Protein AF-A0A1G0SMD4-F1 (afdb_monomer)

Foldseek 3Di:
DDPDQDDLVNLLVCCVVQVPPPDPDPSVVNSVVCCVVDVVSVVVNVVSVVVVVCVVPPPDPPDPVVVVVVVCVVVVND

Radius of gyration: 18.73 Å; Cα contacts (8 Å, |Δi|>4): 26; chains: 1; bounding box: 47×17×47 Å

Sequence (78 aa):
MKKKLIKCSQVAKHICDNLDSQLDTARCRAIKKHIRECPNCYAYLDSVKKTVHLYRIEQTPKLPERSKRKLLAVLKMK

Mean predicted aligned error: 8.53 Å

pLDDT: mean 82.98, std 12.77, range [36.19, 95.44]

Structure (mmCIF, N/CA/C/O backbone):
data_AF-A0A1G0SMD4-F1
#
_entry.id   AF-A0A1G0SMD4-F1
#
loop_
_atom_site.group_PDB
_atom_site.id
_atom_site.type_symbol
_atom_site.label_atom_id
_atom_site.label_alt_id
_atom_site.label_comp_id
_atom_site.label_asym_id
_atom_site.label_entity_id
_atom_site.label_seq_id
_atom_site.pdbx_PDB_ins_code
_atom_site.Cartn_x
_atom_site.Cartn_y
_atom_site.Cartn_z
_atom_site.occupancy
_atom_site.B_iso_or_equiv
_atom_site.auth_seq_id
_atom_site.auth_comp_id
_atom_site.auth_asym_id
_atom_site.auth_atom_id
_atom_site.pdbx_PDB_model_num
ATOM 1 N N . MET A 1 1 ? -30.355 -4.466 12.351 1.00 36.19 1 MET A N 1
ATOM 2 C CA . MET A 1 1 ? -29.399 -4.730 11.244 1.00 36.19 1 MET A CA 1
ATOM 3 C C . MET A 1 1 ? -27.983 -4.817 11.813 1.00 36.19 1 MET A C 1
ATOM 5 O O . MET A 1 1 ? -27.503 -3.832 12.361 1.00 36.19 1 MET A O 1
ATOM 9 N N . LYS A 1 2 ? -27.325 -5.985 11.768 1.00 44.66 2 LYS A N 1
ATOM 10 C CA . LYS A 1 2 ? -25.974 -6.170 12.338 1.00 44.66 2 LYS A CA 1
ATOM 11 C C . LYS A 1 2 ? -24.946 -5.429 11.465 1.00 44.66 2 LYS A C 1
ATOM 13 O O . LYS A 1 2 ? -24.639 -5.886 10.367 1.00 44.66 2 LYS A O 1
ATOM 18 N N . LYS A 1 3 ? -24.439 -4.271 11.914 1.00 54.06 3 LYS A N 1
ATOM 19 C CA . LYS A 1 3 ? -23.350 -3.544 11.233 1.00 54.06 3 LYS A CA 1
ATOM 20 C C . LYS A 1 3 ? -22.113 -4.445 11.205 1.00 54.06 3 LYS A C 1
ATOM 22 O O . LYS A 1 3 ? -21.519 -4.718 12.243 1.00 54.06 3 LYS A O 1
ATOM 27 N N . LYS A 1 4 ? -21.743 -4.936 10.022 1.00 59.47 4 LYS A N 1
ATOM 28 C CA . LYS A 1 4 ? -20.523 -5.727 9.817 1.00 59.47 4 LYS A CA 1
ATOM 29 C C . LYS A 1 4 ? -19.321 -4.811 10.084 1.00 59.47 4 LYS A C 1
ATOM 31 O O . LYS A 1 4 ? -19.061 -3.900 9.302 1.00 59.47 4 LYS A O 1
ATOM 36 N N . LEU A 1 5 ? -18.642 -5.007 11.214 1.00 81.12 5 LEU A N 1
ATOM 37 C CA . LEU A 1 5 ? -17.460 -4.231 11.593 1.00 81.12 5 LEU A CA 1
ATOM 38 C C . LEU A 1 5 ? -16.280 -4.643 10.697 1.00 81.12 5 LEU A C 1
ATOM 40 O O . LEU A 1 5 ? -15.974 -5.832 10.593 1.00 81.12 5 LEU A O 1
ATOM 44 N N . ILE A 1 6 ? -15.636 -3.680 10.033 1.00 87.12 6 ILE A N 1
ATOM 45 C CA . ILE A 1 6 ? -14.425 -3.931 9.240 1.00 87.12 6 ILE A CA 1
ATOM 46 C C . ILE A 1 6 ? -13.264 -4.240 10.187 1.00 87.12 6 ILE A C 1
ATOM 48 O O . ILE A 1 6 ? -13.021 -3.489 11.132 1.00 87.12 6 ILE A O 1
ATOM 52 N N . LYS A 1 7 ? -12.548 -5.335 9.920 1.00 90.69 7 LYS A N 1
ATOM 53 C CA . LYS A 1 7 ? -11.364 -5.766 10.680 1.00 90.69 7 LYS A CA 1
ATOM 54 C C . LYS A 1 7 ? -10.069 -5.318 9.996 1.00 90.69 7 LYS A C 1
ATOM 56 O O . LYS A 1 7 ? -10.028 -5.233 8.768 1.00 90.69 7 LYS A O 1
ATOM 61 N N . CYS A 1 8 ? -8.987 -5.166 10.763 1.00 91.00 8 CYS A N 1
ATOM 62 C CA . CYS A 1 8 ? -7.663 -4.793 10.245 1.00 91.00 8 CYS A CA 1
ATOM 63 C C . CYS A 1 8 ? -7.176 -5.719 9.114 1.00 91.00 8 CYS A C 1
ATOM 65 O O . CYS A 1 8 ? -6.649 -5.244 8.114 1.00 91.00 8 CYS A O 1
ATOM 67 N N . SER A 1 9 ? -7.420 -7.033 9.206 1.00 86.56 9 SER A N 1
ATOM 68 C CA . SER A 1 9 ? -7.036 -7.995 8.157 1.00 86.56 9 SER A CA 1
ATOM 69 C C . SER A 1 9 ? -7.714 -7.724 6.809 1.00 86.56 9 SER A C 1
ATOM 71 O O . SER A 1 9 ? -7.125 -7.932 5.751 1.00 86.56 9 SER A O 1
ATOM 73 N N . GLN A 1 10 ? -8.946 -7.211 6.832 1.00 85.81 10 GLN A N 1
ATOM 74 C CA . GLN A 1 10 ? -9.676 -6.837 5.621 1.00 85.81 10 GLN A CA 1
ATOM 75 C C . GLN A 1 10 ? -9.152 -5.527 5.030 1.00 85.81 10 GLN A C 1
ATOM 77 O O . GLN A 1 10 ? -9.201 -5.355 3.812 1.00 85.81 10 GLN A O 1
ATOM 82 N N . VAL A 1 11 ? -8.662 -4.622 5.883 1.00 85.00 11 VAL A N 1
ATOM 83 C CA . VAL A 1 11 ? -8.010 -3.375 5.470 1.00 85.00 11 VAL A CA 1
ATOM 84 C C . VAL A 1 11 ? -6.667 -3.670 4.816 1.00 85.00 11 VAL A C 1
ATOM 86 O O . VAL A 1 11 ? -6.455 -3.229 3.692 1.00 85.00 11 VAL A O 1
ATOM 89 N N . ALA A 1 12 ? -5.815 -4.472 5.460 1.00 80.56 12 ALA A N 1
ATOM 90 C CA . ALA A 1 12 ? -4.515 -4.859 4.918 1.00 80.56 12 ALA A CA 1
ATOM 91 C C . ALA A 1 12 ? -4.657 -5.513 3.537 1.00 80.56 12 ALA A C 1
ATOM 93 O O . ALA A 1 12 ? -4.037 -5.065 2.577 1.00 80.56 12 ALA A O 1
ATOM 94 N N . LYS A 1 13 ? -5.572 -6.484 3.405 1.00 82.94 13 LYS A N 1
ATOM 95 C CA . LYS A 1 13 ? -5.868 -7.116 2.114 1.00 82.94 13 LYS A CA 1
ATOM 96 C C . LYS A 1 13 ? -6.306 -6.099 1.056 1.00 82.94 13 LYS A C 1
ATOM 98 O O . LYS A 1 13 ? -5.824 -6.135 -0.064 1.00 82.94 13 LYS A O 1
ATOM 103 N N . HIS A 1 14 ? -7.199 -5.172 1.403 1.00 82.31 14 HIS A N 1
ATOM 104 C CA . HIS A 1 14 ? -7.671 -4.179 0.440 1.00 82.31 14 HIS A CA 1
ATOM 105 C C . HIS A 1 14 ? -6.579 -3.204 -0.001 1.00 82.31 14 HIS A C 1
ATOM 107 O O . HIS A 1 14 ? -6.558 -2.852 -1.177 1.00 82.31 14 HIS A O 1
ATOM 113 N N . ILE A 1 15 ? -5.692 -2.791 0.912 1.00 81.88 15 ILE A N 1
ATOM 114 C CA . ILE A 1 15 ? -4.537 -1.946 0.588 1.00 81.88 15 ILE A CA 1
ATOM 115 C C . ILE A 1 15 ? -3.634 -2.675 -0.409 1.00 81.88 15 ILE A C 1
ATOM 117 O O . ILE A 1 15 ? -3.336 -2.101 -1.447 1.00 81.88 15 ILE A O 1
ATOM 121 N N . CYS A 1 16 ? -3.282 -3.941 -0.156 1.00 70.81 16 CYS A N 1
ATOM 122 C CA . CYS A 1 16 ? -2.469 -4.739 -1.081 1.00 70.81 16 CYS A CA 1
ATOM 123 C C . CYS A 1 16 ? -3.143 -4.922 -2.449 1.00 70.81 16 CYS A C 1
ATOM 125 O O . CYS A 1 16 ? -2.503 -4.747 -3.481 1.00 70.81 16 CYS A O 1
ATOM 127 N N . ASP A 1 17 ? -4.440 -5.235 -2.455 1.00 76.81 17 ASP A N 1
ATOM 128 C CA . ASP A 1 17 ? -5.186 -5.539 -3.679 1.00 76.81 17 ASP A CA 1
ATOM 129 C C . ASP A 1 17 ? -5.462 -4.285 -4.541 1.00 76.81 17 ASP A C 1
ATOM 131 O O . ASP A 1 17 ? -5.788 -4.417 -5.716 1.00 76.81 17 ASP A O 1
ATOM 135 N N . ASN A 1 18 ? -5.410 -3.071 -3.969 1.00 70.81 18 ASN A N 1
ATOM 136 C CA . ASN A 1 18 ? -5.907 -1.840 -4.612 1.00 70.81 18 ASN A CA 1
ATOM 137 C C . ASN A 1 18 ? -4.954 -0.649 -4.444 1.00 70.81 18 ASN A C 1
ATOM 139 O O . ASN A 1 18 ? -5.424 0.487 -4.418 1.00 70.81 18 ASN A O 1
ATOM 143 N N . LEU A 1 19 ? -3.648 -0.910 -4.308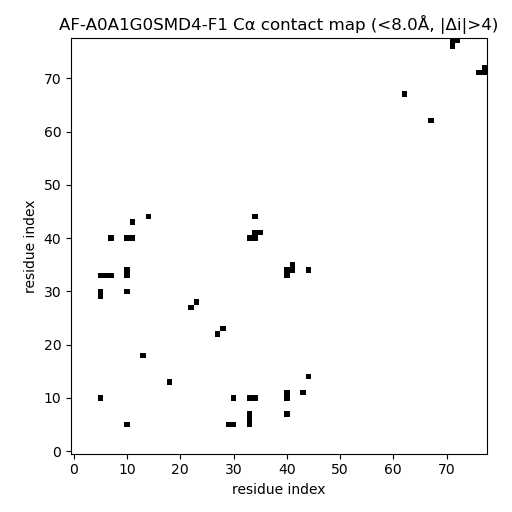 1.00 61.06 19 LEU A N 1
ATOM 144 C CA . LEU A 1 19 ? -2.558 0.032 -3.992 1.00 61.06 19 LEU A CA 1
ATOM 145 C C . LEU A 1 19 ? -2.687 1.458 -4.573 1.00 61.06 19 LEU A C 1
ATOM 147 O O . LEU A 1 19 ? -2.249 2.398 -3.921 1.00 61.06 19 LEU A O 1
ATOM 151 N N . ASP A 1 20 ? -3.317 1.633 -5.738 1.00 54.75 20 ASP A N 1
ATOM 152 C CA . ASP A 1 20 ? -3.556 2.937 -6.377 1.00 54.75 20 ASP A CA 1
ATOM 153 C C . ASP A 1 20 ? -4.967 3.093 -7.001 1.00 54.75 20 ASP A C 1
ATOM 155 O O .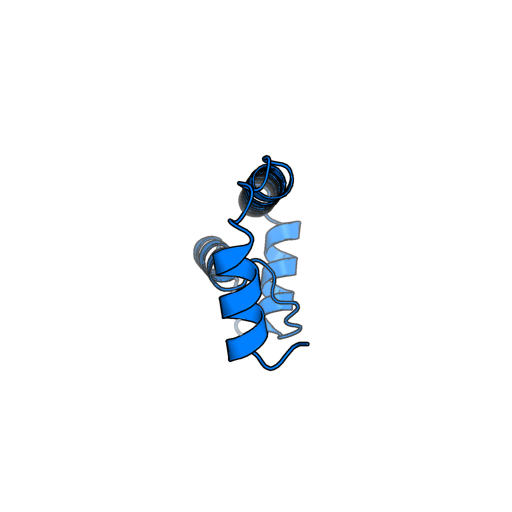 ASP A 1 20 ? -5.239 4.038 -7.744 1.00 54.75 20 ASP A O 1
ATOM 159 N N . SER A 1 21 ? -5.911 2.189 -6.725 1.00 60.41 21 SER A N 1
ATOM 160 C CA . SER A 1 21 ? -7.232 2.205 -7.370 1.00 60.41 21 SER A CA 1
ATOM 161 C C . SER A 1 21 ? -8.193 3.158 -6.649 1.00 60.41 21 SER A C 1
ATOM 163 O O . SER A 1 21 ? -8.629 2.892 -5.525 1.00 60.41 21 SER A O 1
ATOM 165 N N . GLN A 1 22 ? -8.592 4.259 -7.298 1.00 58.84 22 GLN A N 1
ATOM 166 C CA . GLN A 1 22 ? -9.666 5.126 -6.798 1.00 58.84 22 GLN A CA 1
ATOM 167 C C . GLN A 1 22 ? -11.034 4.455 -6.985 1.00 58.84 22 GLN A C 1
ATOM 169 O O . GLN A 1 22 ? -11.776 4.739 -7.919 1.00 58.84 22 GLN A O 1
ATOM 174 N N . LEU A 1 23 ? -11.371 3.539 -6.080 1.00 62.72 23 LEU A N 1
ATOM 175 C CA . LEU A 1 23 ? -12.683 2.901 -6.031 1.00 62.72 23 LEU A CA 1
ATOM 176 C C . LEU A 1 23 ? -13.553 3.586 -4.965 1.00 62.72 23 LEU A C 1
ATOM 178 O O . LEU A 1 23 ? -13.157 3.701 -3.801 1.00 62.72 23 LEU A O 1
ATOM 182 N N . ASP A 1 24 ? -14.761 4.020 -5.338 1.00 69.38 24 ASP A N 1
ATOM 183 C CA . ASP A 1 24 ? -15.764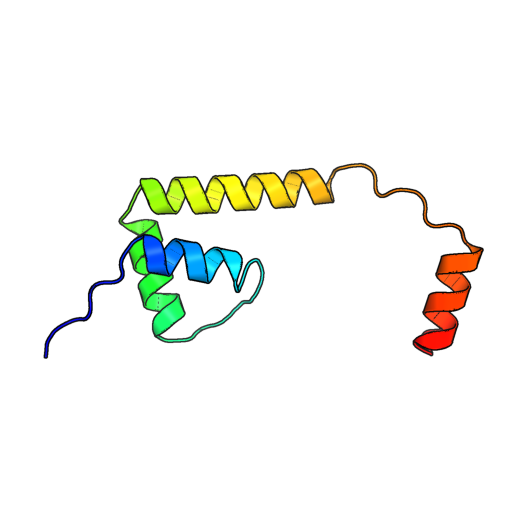 4.576 -4.410 1.00 69.38 24 ASP A CA 1
ATOM 184 C C . ASP A 1 24 ? -16.910 3.592 -4.126 1.00 69.38 24 ASP A C 1
ATOM 186 O O . ASP A 1 24 ? -18.105 3.886 -4.194 1.00 69.38 24 ASP A O 1
ATOM 190 N N . THR A 1 25 ? -16.541 2.358 -3.792 1.00 82.44 25 THR A N 1
ATOM 191 C CA . THR A 1 25 ? -17.520 1.362 -3.346 1.00 82.44 25 THR A CA 1
ATOM 192 C C . THR A 1 25 ? -17.870 1.564 -1.867 1.00 82.44 25 THR A C 1
ATOM 194 O O . THR A 1 25 ? -17.083 2.099 -1.080 1.00 82.44 25 THR A O 1
ATOM 197 N N . ALA A 1 26 ? -19.032 1.059 -1.433 1.00 82.06 26 ALA A N 1
ATOM 198 C CA . ALA A 1 26 ? -19.416 1.060 -0.014 1.00 82.06 26 ALA A CA 1
ATOM 199 C C . ALA A 1 26 ? -18.353 0.395 0.886 1.00 82.06 26 ALA A C 1
ATOM 201 O O . ALA A 1 26 ? -18.122 0.822 2.020 1.00 82.06 26 ALA A O 1
ATOM 202 N N . ARG A 1 27 ? -17.652 -0.613 0.353 1.00 82.69 27 ARG A N 1
ATOM 203 C CA . ARG A 1 27 ? -16.530 -1.280 1.017 1.00 82.69 27 ARG A CA 1
ATOM 204 C C . ARG A 1 27 ? -15.335 -0.341 1.187 1.00 82.69 27 ARG A C 1
ATOM 206 O O . ARG A 1 27 ? -14.796 -0.261 2.289 1.00 82.69 27 ARG A O 1
ATOM 213 N N . CYS A 1 28 ? -14.964 0.406 0.148 1.00 82.38 28 CYS A N 1
ATOM 214 C CA . CYS A 1 28 ? -13.888 1.397 0.220 1.00 82.38 28 CYS A CA 1
ATOM 215 C C . CYS A 1 28 ? -14.193 2.481 1.261 1.00 82.38 28 CYS A C 1
ATOM 217 O O . CYS A 1 28 ? -13.317 2.825 2.052 1.00 82.38 28 CYS A O 1
ATOM 219 N N . ARG A 1 29 ? -15.440 2.967 1.346 1.00 85.00 29 ARG A N 1
ATOM 220 C CA . ARG A 1 29 ? -15.848 3.932 2.387 1.00 85.00 29 ARG A CA 1
ATOM 221 C C . ARG A 1 29 ? -15.704 3.370 3.802 1.00 85.00 29 ARG A C 1
ATOM 223 O O . ARG A 1 29 ? -15.171 4.054 4.676 1.00 85.00 29 ARG A O 1
ATOM 230 N N . ALA A 1 30 ? -16.123 2.125 4.029 1.00 88.31 30 ALA A N 1
ATOM 231 C CA . ALA A 1 30 ? -15.989 1.469 5.331 1.00 88.31 30 ALA A CA 1
ATOM 232 C C . ALA A 1 30 ? -14.516 1.252 5.729 1.00 88.31 30 ALA A C 1
ATOM 234 O O . ALA A 1 30 ? -14.154 1.429 6.891 1.00 88.31 30 ALA A O 1
ATOM 235 N N . ILE A 1 31 ? -13.653 0.937 4.762 1.00 88.25 31 ILE A N 1
ATOM 236 C CA . ILE A 1 31 ? -12.210 0.785 4.982 1.00 88.25 31 ILE A CA 1
ATOM 237 C C . ILE A 1 31 ? -11.548 2.137 5.264 1.00 88.25 31 ILE A C 1
ATOM 239 O O . ILE A 1 31 ? -10.832 2.262 6.253 1.00 88.25 31 ILE A O 1
ATOM 243 N N . LYS A 1 32 ? -11.855 3.180 4.479 1.00 86.50 32 LYS A N 1
ATOM 244 C CA . LYS A 1 32 ? -11.401 4.560 4.742 1.00 86.50 32 LYS A CA 1
ATOM 245 C C . LYS A 1 32 ? -11.834 5.048 6.126 1.00 86.50 32 LYS A C 1
ATOM 247 O O . LYS A 1 32 ? -11.108 5.797 6.772 1.00 86.50 32 LYS A O 1
ATOM 252 N N . LYS A 1 33 ? -13.023 4.649 6.590 1.00 90.12 33 LYS A N 1
ATOM 253 C CA . LYS A 1 33 ? -13.468 4.923 7.960 1.00 90.12 33 LYS A CA 1
ATOM 254 C C . LYS A 1 33 ? -12.586 4.201 8.985 1.00 90.12 33 LYS A C 1
ATOM 256 O O . LYS A 1 33 ? -12.035 4.865 9.850 1.00 90.12 33 LYS A O 1
ATOM 261 N N . HIS A 1 34 ? -12.382 2.891 8.837 1.00 92.31 34 HIS A N 1
ATOM 262 C CA . HIS A 1 34 ? -11.540 2.116 9.753 1.00 92.31 34 HIS A CA 1
ATOM 263 C C . HIS A 1 34 ? -10.108 2.663 9.843 1.00 92.31 34 HIS A C 1
ATOM 265 O O . HIS A 1 34 ? -9.573 2.785 10.935 1.00 92.31 34 HIS A O 1
ATOM 271 N N . ILE A 1 35 ? -9.492 3.027 8.716 1.00 90.88 35 ILE A N 1
ATOM 272 C CA . ILE A 1 35 ? -8.129 3.584 8.696 1.00 90.88 35 ILE A CA 1
ATOM 273 C C . ILE A 1 35 ? -8.047 4.889 9.500 1.00 90.88 35 ILE A C 1
ATOM 275 O O . ILE A 1 35 ? -7.066 5.098 10.201 1.00 90.88 35 ILE A O 1
ATOM 279 N N . ARG A 1 36 ? -9.078 5.744 9.443 1.00 90.19 36 ARG A N 1
ATOM 280 C CA . ARG A 1 36 ? -9.130 6.985 10.237 1.00 90.19 36 ARG A CA 1
ATOM 281 C C . ARG A 1 36 ? -9.270 6.731 11.738 1.00 90.19 36 ARG A C 1
ATOM 283 O O . ARG A 1 36 ? -8.821 7.550 12.525 1.00 90.19 36 ARG A O 1
ATOM 290 N N . GLU A 1 37 ? -9.900 5.625 12.120 1.00 94.56 37 GLU A N 1
ATOM 291 C CA . GLU A 1 37 ? -10.214 5.294 13.517 1.00 94.56 37 GLU A CA 1
ATOM 292 C C . GLU A 1 37 ? -9.191 4.328 14.149 1.00 94.56 37 GLU A C 1
ATOM 294 O O 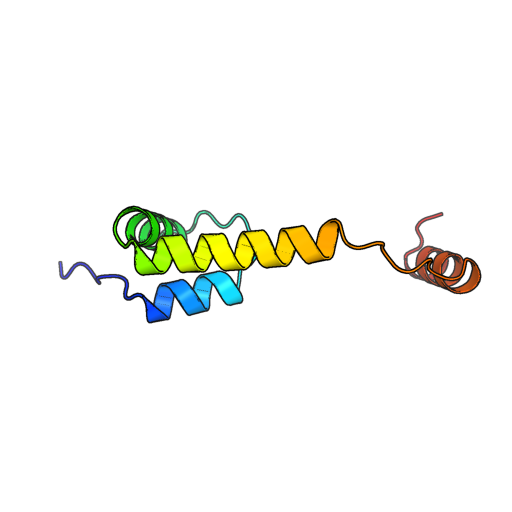. GLU A 1 37 ? -9.159 4.181 15.367 1.00 94.56 37 GLU A O 1
ATOM 299 N N . CYS A 1 38 ? -8.348 3.665 13.348 1.00 95.31 38 CYS A N 1
ATOM 300 C CA . CYS A 1 38 ? -7.382 2.665 13.805 1.00 95.31 38 CYS A CA 1
ATOM 301 C C . CYS A 1 38 ? -5.933 3.116 13.534 1.00 95.31 38 CYS A C 1
ATOM 303 O O . CYS A 1 38 ? -5.479 3.028 12.387 1.00 95.31 38 CYS A O 1
ATOM 305 N N . PRO A 1 39 ? -5.164 3.496 14.576 1.00 93.75 39 PRO A N 1
ATOM 306 C CA . PRO A 1 39 ? -3.774 3.941 14.432 1.00 93.75 39 PRO A CA 1
ATOM 307 C C . PRO A 1 39 ? -2.869 2.926 13.723 1.00 93.75 39 PRO A C 1
ATOM 309 O O . PRO A 1 39 ? -2.056 3.300 12.885 1.00 93.75 39 PRO A O 1
ATOM 312 N N . ASN A 1 40 ? -3.060 1.630 13.990 1.00 94.44 40 ASN A N 1
ATOM 313 C CA . ASN A 1 40 ? -2.277 0.565 13.358 1.00 94.44 40 ASN A CA 1
ATOM 314 C C . ASN A 1 40 ? -2.510 0.504 11.842 1.00 94.44 40 ASN A C 1
ATOM 316 O O . ASN A 1 40 ? -1.565 0.379 11.067 1.00 94.44 40 ASN A O 1
ATOM 320 N N . CYS A 1 41 ? -3.768 0.619 11.405 1.00 93.00 41 CYS A N 1
ATOM 321 C CA . CYS A 1 41 ? -4.093 0.607 9.979 1.00 93.00 41 CYS A CA 1
ATOM 322 C C . CYS A 1 41 ? -3.654 1.899 9.283 1.00 93.00 41 CYS A C 1
ATOM 324 O O . CYS A 1 41 ? -3.258 1.850 8.120 1.00 93.00 41 CYS A O 1
ATOM 326 N N . TYR A 1 42 ? -3.701 3.035 9.984 1.00 92.56 42 TYR A N 1
ATOM 327 C CA . TYR A 1 42 ? -3.140 4.290 9.490 1.00 92.56 42 TYR A CA 1
ATOM 328 C C . TYR A 1 42 ? -1.630 4.174 9.262 1.00 92.56 42 TYR A C 1
ATOM 330 O O . TYR A 1 42 ? -1.164 4.433 8.154 1.00 92.56 42 TYR A O 1
ATOM 338 N N . ALA A 1 43 ? -0.884 3.717 10.271 1.00 94.88 43 ALA A N 1
ATOM 339 C CA . ALA A 1 43 ? 0.564 3.542 10.186 1.00 94.88 43 ALA A CA 1
ATOM 340 C C . ALA A 1 43 ? 0.961 2.554 9.078 1.00 94.88 43 ALA A C 1
ATOM 342 O O . ALA A 1 43 ? 1.920 2.794 8.349 1.00 94.88 43 ALA A O 1
ATOM 343 N N . TYR A 1 44 ? 0.191 1.476 8.904 1.00 92.12 44 TYR A N 1
ATOM 344 C CA . TYR A 1 44 ? 0.406 0.522 7.817 1.00 92.12 44 TYR A CA 1
ATOM 345 C C . TYR A 1 44 ? 0.166 1.137 6.430 1.00 92.12 44 TYR A C 1
ATOM 347 O O . TYR A 1 44 ? 0.971 0.949 5.524 1.00 92.12 44 TYR A O 1
ATOM 355 N N . LEU A 1 45 ? -0.916 1.903 6.241 1.00 90.62 45 LEU A N 1
ATOM 356 C CA . LEU A 1 45 ? -1.138 2.604 4.973 1.00 90.62 45 LEU A CA 1
ATOM 357 C C . LEU A 1 45 ? -0.012 3.609 4.689 1.00 90.62 45 LEU A C 1
ATOM 359 O O . LEU A 1 45 ? 0.439 3.730 3.551 1.00 90.62 45 LEU A O 1
ATOM 363 N N . ASP A 1 46 ? 0.421 4.341 5.712 1.00 92.50 46 ASP A N 1
ATOM 364 C CA . ASP A 1 46 ? 1.494 5.324 5.607 1.00 92.50 46 ASP A CA 1
ATOM 365 C C . ASP A 1 46 ? 2.835 4.676 5.225 1.00 92.50 46 ASP A C 1
ATOM 367 O O . ASP A 1 46 ? 3.510 5.160 4.314 1.00 92.50 46 ASP A O 1
ATOM 371 N N . SER A 1 47 ? 3.194 3.538 5.832 1.00 93.94 47 SER A N 1
ATOM 372 C CA . SER A 1 47 ? 4.422 2.817 5.475 1.00 93.94 47 SER A CA 1
ATOM 373 C C . SER A 1 4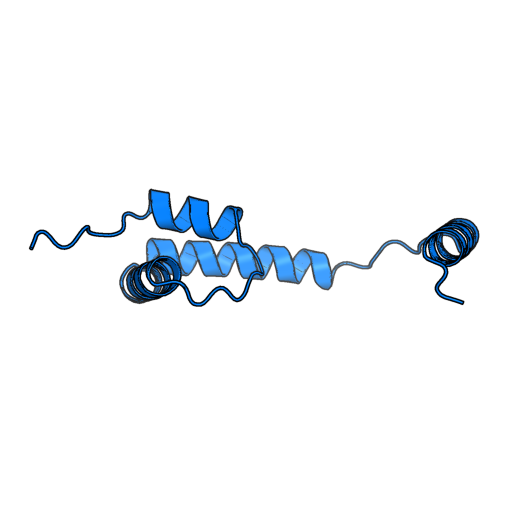7 ? 4.402 2.344 4.022 1.00 93.94 47 SER A C 1
ATOM 375 O O . SER A 1 47 ? 5.363 2.586 3.295 1.00 93.94 47 SER A O 1
ATOM 377 N N . VAL A 1 48 ? 3.282 1.780 3.559 1.00 91.06 48 VAL A N 1
ATOM 378 C CA . VAL A 1 48 ? 3.111 1.354 2.162 1.00 91.06 48 VAL A CA 1
ATOM 379 C C . VAL A 1 48 ? 3.259 2.537 1.200 1.00 91.06 48 VAL A C 1
ATOM 381 O O . VAL A 1 48 ? 3.979 2.434 0.206 1.00 91.06 48 VAL A O 1
ATOM 384 N N . LYS A 1 49 ? 2.640 3.687 1.501 1.00 88.62 49 LYS A N 1
ATOM 385 C CA . LYS A 1 49 ? 2.784 4.904 0.682 1.00 88.62 49 LYS A CA 1
ATOM 386 C C . LYS A 1 49 ? 4.233 5.377 0.602 1.00 88.62 49 LYS A C 1
ATOM 388 O O . LYS A 1 49 ? 4.686 5.746 -0.481 1.00 88.62 49 LYS A O 1
ATOM 393 N N . LYS A 1 50 ? 4.960 5.353 1.722 1.00 92.25 50 LYS A N 1
ATOM 394 C CA . LYS A 1 50 ? 6.386 5.708 1.761 1.00 92.25 50 LYS A CA 1
ATOM 395 C C . LYS A 1 50 ? 7.224 4.736 0.941 1.00 92.25 50 LYS A C 1
ATOM 397 O O . LYS A 1 50 ? 8.062 5.187 0.170 1.00 92.25 50 LYS A O 1
ATOM 402 N N . THR A 1 51 ? 6.961 3.434 1.030 1.00 91.25 51 THR A N 1
ATOM 403 C CA . THR A 1 51 ? 7.631 2.432 0.191 1.00 91.25 51 THR A CA 1
ATOM 404 C C . THR A 1 51 ? 7.407 2.720 -1.293 1.00 91.25 51 THR A C 1
ATOM 406 O O . THR A 1 51 ? 8.376 2.811 -2.041 1.00 91.25 51 THR A O 1
ATOM 409 N N . VAL A 1 52 ? 6.161 2.949 -1.724 1.00 87.00 52 VAL A N 1
ATOM 410 C CA . VAL A 1 52 ? 5.856 3.316 -3.121 1.00 87.00 52 VAL A CA 1
ATOM 411 C C . VAL A 1 52 ? 6.574 4.603 -3.530 1.00 87.00 52 VAL A C 1
ATOM 413 O O . VAL A 1 52 ? 7.114 4.679 -4.631 1.00 87.00 52 VAL A O 1
ATOM 416 N N . HIS A 1 53 ? 6.604 5.610 -2.655 1.00 88.62 53 HIS A N 1
ATOM 417 C CA . HIS A 1 53 ? 7.315 6.857 -2.916 1.00 88.62 53 HIS A CA 1
ATOM 418 C C . HIS A 1 53 ? 8.814 6.625 -3.138 1.00 88.62 53 HIS A C 1
ATOM 420 O O . HIS A 1 53 ? 9.333 7.101 -4.144 1.00 88.62 53 HIS A O 1
ATOM 426 N N . LEU A 1 54 ? 9.472 5.849 -2.270 1.00 90.56 54 LEU A N 1
ATOM 427 C CA . LEU A 1 54 ? 10.888 5.492 -2.408 1.00 90.56 54 LEU A CA 1
ATOM 428 C C . LEU A 1 54 ? 11.160 4.847 -3.772 1.00 90.56 54 LEU A C 1
ATOM 430 O O . LEU A 1 54 ? 11.989 5.344 -4.521 1.00 90.56 54 LEU A O 1
ATOM 434 N N . TYR A 1 55 ? 10.378 3.840 -4.169 1.00 86.75 55 TYR A N 1
ATOM 435 C CA . TYR A 1 55 ? 10.529 3.209 -5.489 1.00 86.75 55 TYR A CA 1
ATOM 436 C C . TYR A 1 55 ? 10.314 4.162 -6.677 1.00 86.75 55 TYR A C 1
ATOM 438 O O . TYR A 1 55 ? 10.852 3.912 -7.753 1.00 86.75 55 TYR A O 1
ATOM 446 N N . ARG A 1 56 ? 9.517 5.228 -6.519 1.00 84.50 56 ARG A N 1
ATOM 447 C CA . ARG A 1 56 ? 9.276 6.222 -7.580 1.00 84.50 56 ARG A CA 1
ATOM 448 C C . ARG A 1 56 ? 10.394 7.258 -7.696 1.00 84.50 56 ARG A C 1
ATOM 450 O O . ARG A 1 56 ? 10.606 7.761 -8.795 1.00 84.50 56 ARG A O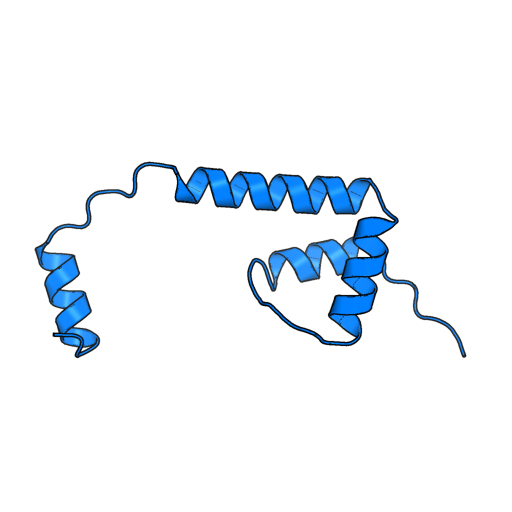 1
ATOM 457 N N . ILE A 1 57 ? 11.040 7.616 -6.585 1.00 86.12 57 ILE A N 1
ATOM 458 C CA . ILE A 1 57 ? 12.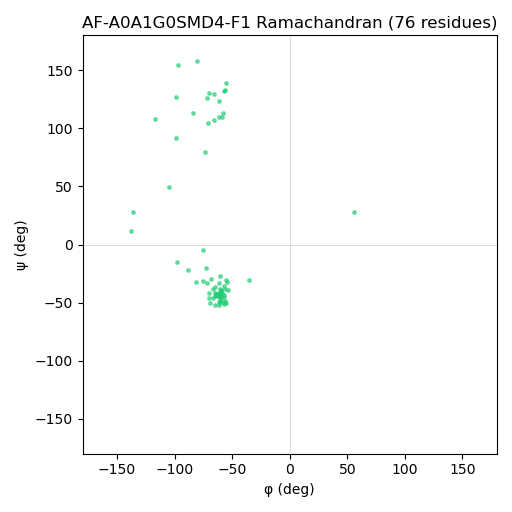143 8.592 -6.576 1.00 86.12 57 ILE A CA 1
ATOM 459 C C . ILE A 1 57 ? 13.506 7.940 -6.806 1.00 86.12 57 ILE A C 1
ATOM 461 O O . ILE A 1 57 ? 14.440 8.625 -7.220 1.00 86.12 57 ILE A O 1
ATOM 465 N N . GLU A 1 58 ? 13.621 6.636 -6.546 1.00 82.31 58 GLU A N 1
ATOM 466 C CA . GLU A 1 58 ? 14.797 5.860 -6.918 1.00 82.31 58 GLU A CA 1
ATOM 467 C C . GLU A 1 58 ? 15.061 5.998 -8.418 1.00 82.31 58 GLU A C 1
ATOM 469 O O . GLU A 1 58 ? 14.135 6.010 -9.240 1.00 82.31 58 GLU A O 1
ATOM 474 N N . GLN A 1 59 ? 16.340 6.138 -8.777 1.00 71.19 59 GLN A N 1
ATOM 475 C CA . GLN A 1 59 ? 16.722 6.380 -10.163 1.00 71.19 59 GLN A CA 1
ATOM 476 C C . GLN A 1 59 ? 16.204 5.239 -11.027 1.00 71.19 59 GLN A C 1
ATOM 478 O O . GLN A 1 59 ? 16.650 4.095 -10.923 1.00 71.19 59 GLN A O 1
ATOM 483 N N . THR A 1 60 ? 15.255 5.560 -11.904 1.00 71.06 60 THR A N 1
ATOM 484 C CA . THR A 1 60 ? 14.741 4.576 -12.845 1.00 71.06 60 THR A CA 1
ATOM 485 C C . THR A 1 60 ? 15.913 4.124 -13.714 1.00 71.06 60 THR A C 1
ATOM 487 O O . THR A 1 60 ? 16.567 4.977 -14.328 1.00 71.06 60 THR A O 1
ATOM 490 N N . PRO A 1 61 ? 16.222 2.816 -13.779 1.00 76.19 61 PRO A N 1
ATOM 491 C CA . PRO A 1 61 ? 17.315 2.343 -14.607 1.00 76.19 61 PRO A CA 1
ATOM 492 C C . PRO A 1 61 ? 17.081 2.813 -16.041 1.00 76.19 61 PRO A C 1
ATOM 494 O O . PRO A 1 61 ? 15.971 2.705 -16.571 1.00 76.19 61 PRO A O 1
ATOM 497 N N . LYS A 1 62 ? 18.124 3.373 -16.665 1.00 78.62 62 LYS A N 1
ATOM 498 C CA . LYS A 1 62 ? 18.034 3.847 -18.048 1.00 78.62 62 LYS A CA 1
ATOM 499 C C . LYS A 1 62 ? 17.642 2.670 -18.937 1.00 78.62 62 LYS A C 1
ATOM 501 O O . LYS A 1 62 ? 18.433 1.753 -19.152 1.00 78.62 62 LYS A O 1
ATOM 506 N N . LEU A 1 63 ? 16.414 2.699 -19.450 1.00 83.81 63 LEU A N 1
ATOM 507 C CA . LEU A 1 63 ? 15.943 1.699 -20.395 1.00 83.81 63 LEU A CA 1
ATOM 508 C C . LEU A 1 63 ? 16.765 1.836 -21.686 1.00 83.81 63 LEU A C 1
ATOM 510 O O . LEU A 1 63 ? 16.849 2.942 -22.225 1.00 83.81 63 LEU A O 1
ATOM 514 N N . PRO A 1 64 ? 17.348 0.750 -22.225 1.00 92.50 64 PRO A N 1
ATOM 515 C CA . PRO A 1 64 ? 18.035 0.823 -23.503 1.00 92.50 64 PRO A CA 1
ATOM 516 C C . PRO A 1 64 ? 17.089 1.347 -24.585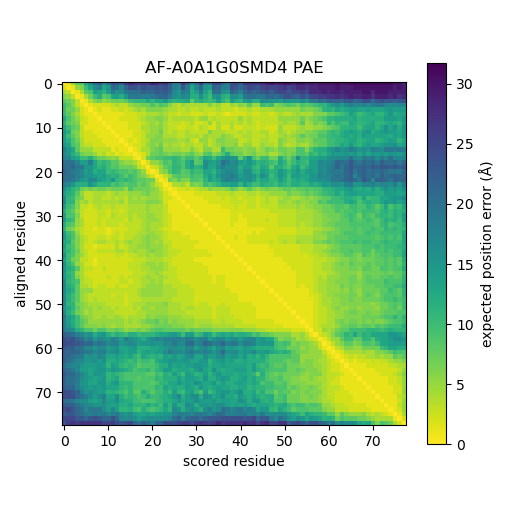 1.00 92.50 64 PRO A C 1
ATOM 518 O O . PRO A 1 64 ? 15.978 0.837 -24.753 1.00 92.50 64 PRO A O 1
ATOM 521 N N . GLU A 1 65 ? 17.546 2.315 -25.375 1.00 89.94 65 GLU A N 1
ATOM 522 C CA . GLU A 1 65 ? 16.738 2.940 -26.430 1.00 89.94 65 GLU A CA 1
ATOM 523 C C . GLU A 1 65 ? 16.167 1.919 -27.430 1.00 89.94 65 GLU A C 1
ATOM 525 O O . GLU A 1 65 ? 15.056 2.068 -27.939 1.00 89.94 65 GLU A O 1
ATOM 530 N N . ARG A 1 66 ? 16.882 0.810 -27.665 1.00 93.44 66 ARG A N 1
ATOM 531 C CA . ARG A 1 66 ? 16.383 -0.316 -28.471 1.00 93.44 66 ARG A CA 1
ATOM 532 C C . ARG A 1 66 ? 15.109 -0.930 -27.883 1.00 93.44 66 ARG A C 1
ATOM 534 O O . ARG A 1 66 ? 14.190 -1.242 -28.636 1.00 93.44 66 ARG A O 1
ATOM 541 N N . SER A 1 67 ? 15.061 -1.117 -26.567 1.00 92.69 67 SER A N 1
ATOM 542 C CA . SER A 1 67 ? 13.909 -1.684 -25.860 1.00 92.69 67 SER A CA 1
ATOM 543 C C . SER A 1 67 ? 12.733 -0.710 -25.869 1.00 92.69 67 SER A C 1
ATOM 545 O O . SER A 1 67 ? 11.616 -1.120 -26.174 1.00 92.69 67 SER A O 1
ATOM 547 N N . LYS A 1 68 ? 12.997 0.586 -25.648 1.00 89.94 68 LYS A N 1
ATOM 548 C CA . LYS A 1 68 ? 11.989 1.653 -25.744 1.00 89.94 68 LYS A CA 1
ATOM 549 C C . LYS A 1 68 ? 11.329 1.693 -27.124 1.00 89.94 68 LYS A C 1
ATOM 551 O O . LYS A 1 68 ? 10.108 1.627 -27.221 1.00 89.94 68 LYS A O 1
ATOM 556 N N . ARG A 1 69 ? 12.127 1.720 -28.199 1.00 92.06 69 ARG A N 1
ATOM 557 C CA . ARG A 1 69 ? 11.613 1.724 -29.581 1.00 92.06 69 ARG A CA 1
ATOM 558 C C . ARG A 1 69 ? 10.787 0.483 -29.907 1.00 92.06 69 ARG A C 1
ATOM 560 O O . ARG A 1 69 ? 9.732 0.604 -30.519 1.00 92.06 69 ARG A O 1
ATOM 567 N N . LYS A 1 70 ? 11.250 -0.703 -29.491 1.00 94.12 70 LYS A N 1
ATOM 568 C CA . LYS A 1 70 ? 10.494 -1.953 -29.675 1.00 94.12 70 LYS A CA 1
ATOM 569 C C . LYS A 1 70 ? 9.137 -1.893 -28.977 1.00 94.12 70 LYS A C 1
ATOM 571 O O . LYS A 1 70 ? 8.137 -2.249 -29.590 1.00 94.12 70 LYS A O 1
ATOM 576 N N . LEU A 1 71 ? 9.104 -1.425 -27.729 1.00 91.50 71 LEU A N 1
ATOM 577 C CA . LEU A 1 71 ? 7.868 -1.301 -26.959 1.00 91.50 71 LEU A CA 1
ATOM 578 C C . LEU A 1 71 ? 6.876 -0.345 -27.637 1.00 91.50 71 LEU A C 1
ATOM 580 O O . LEU A 1 71 ? 5.728 -0.719 -27.860 1.00 91.50 71 LEU A O 1
ATOM 584 N N . LEU A 1 72 ? 7.331 0.849 -28.024 1.00 93.69 72 LEU A N 1
ATOM 585 C CA . LEU A 1 72 ? 6.504 1.851 -28.706 1.00 93.69 72 LEU A CA 1
ATOM 586 C C . LEU A 1 72 ? 5.932 1.334 -30.037 1.00 93.69 72 LEU A C 1
ATOM 588 O O . LEU A 1 72 ? 4.751 1.534 -30.324 1.00 93.69 72 LEU A O 1
ATOM 592 N N . ALA A 1 73 ? 6.731 0.590 -30.809 1.00 94.06 73 ALA A N 1
ATOM 593 C CA . ALA A 1 73 ? 6.27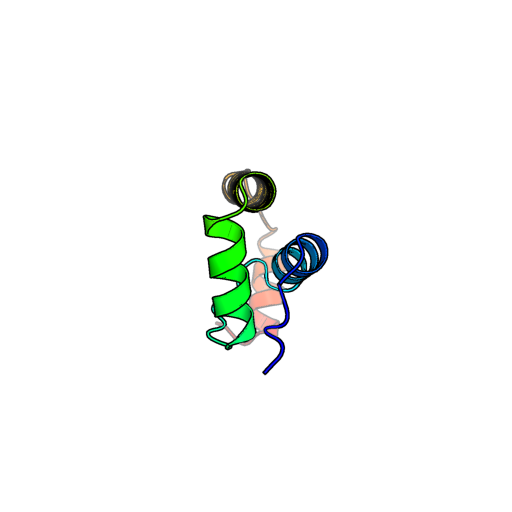9 -0.034 -32.051 1.00 94.06 73 ALA A CA 1
ATOM 594 C C . ALA A 1 73 ? 5.181 -1.090 -31.819 1.00 94.06 73 ALA A C 1
ATOM 596 O O . ALA A 1 73 ? 4.194 -1.108 -32.552 1.00 94.06 73 ALA A O 1
ATOM 597 N N . VAL A 1 74 ? 5.319 -1.936 -30.788 1.00 95.44 74 VAL A N 1
ATOM 598 C CA . VAL A 1 74 ? 4.307 -2.949 -30.424 1.00 95.44 74 VAL A CA 1
ATOM 599 C C . VAL A 1 74 ? 3.007 -2.292 -29.961 1.00 95.44 74 VAL A C 1
ATOM 601 O O . VAL A 1 74 ? 1.926 -2.721 -30.359 1.00 95.44 74 VAL A O 1
ATOM 604 N N . LEU A 1 75 ? 3.106 -1.225 -29.166 1.00 93.75 75 LEU A N 1
ATOM 605 C CA . LEU A 1 75 ? 1.948 -0.479 -28.671 1.00 93.75 75 LEU A CA 1
ATOM 606 C C . LEU A 1 75 ? 1.305 0.428 -29.735 1.00 93.75 75 LEU A C 1
ATOM 608 O O . LEU A 1 75 ? 0.266 1.023 -29.465 1.00 93.75 75 LEU A O 1
ATOM 612 N N . LYS A 1 76 ? 1.889 0.529 -30.940 1.00 90.38 76 LYS A N 1
ATOM 613 C CA . LYS A 1 76 ? 1.469 1.447 -32.019 1.00 90.38 76 LYS A CA 1
ATOM 614 C C . LYS A 1 76 ? 1.432 2.919 -31.581 1.00 90.38 76 LYS A C 1
ATOM 616 O O . LYS A 1 76 ? 0.677 3.716 -32.130 1.00 90.38 76 LYS A O 1
ATOM 621 N N . MET A 1 77 ? 2.265 3.277 -30.609 1.00 77.44 77 MET A N 1
ATOM 622 C CA . MET A 1 77 ? 2.426 4.642 -30.117 1.00 77.44 77 MET A CA 1
ATOM 623 C C . MET A 1 77 ? 3.679 5.206 -30.795 1.00 77.44 77 MET A C 1
ATOM 625 O O . MET A 1 77 ? 4.792 4.932 -30.350 1.00 77.44 77 MET A O 1
ATOM 629 N N . LYS A 1 78 ? 3.497 5.868 -31.945 1.00 57.44 78 LYS A N 1
ATOM 630 C CA . LYS A 1 78 ? 4.567 6.581 -32.663 1.00 57.44 78 LYS A CA 1
ATOM 631 C C . LYS A 1 78 ? 4.849 7.925 -32.009 1.00 57.44 78 LYS A C 1
ATOM 633 O O . LYS A 1 78 ? 3.860 8.610 -31.674 1.00 57.44 78 LYS A O 1
#

Solvent-accessible surface area (backbone atoms only — not comparable to full-atom values): 4864 Å² total; per-residue (Å²): 134,87,79,81,79,82,50,69,71,62,43,56,51,48,48,71,78,39,79,82,62,92,62,90,44,76,65,46,53,51,41,58,48,47,34,75,76,32,69,69,52,36,54,52,52,52,52,53,52,49,53,54,49,50,68,67,70,43,82,72,75,85,71,55,66,71,58,53,52,51,51,30,60,75,70,67,55,128

Secondary structure (DSSP, 8-state):
----PPPHHHHHHHHHHTTT-----HHHHHHHHHHHH-HHHHHHHHHHHHHHHHHHHS------HHHHHHHHHHTT--